Protein AF-A0A2E5HN63-F1 (afdb_monomer_lite)

Foldseek 3Di:
DVVVVVVVVVVVVVVVPPDPDPPPPPPPPPDDDDDCPVVPDPPPPPDPPDPPPDDPDDDDCVVVVVVVPVCVVVVVVVVPPPVVD

Radius of gyration: 49.72 Å; chains: 1; bounding box: 76×45×123 Å

Structure (mmCIF, N/CA/C/O backbone):
data_AF-A0A2E5HN63-F1
#
_entry.id   AF-A0A2E5HN63-F1
#
loop_
_atom_site.group_PDB
_atom_site.id
_atom_site.type_symbol
_atom_site.label_atom_id
_atom_site.label_alt_id
_atom_site.label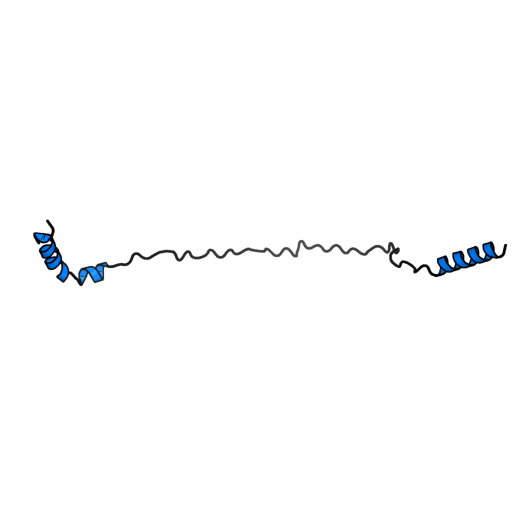_comp_id
_atom_site.label_asym_id
_atom_site.label_entity_id
_atom_site.label_seq_id
_atom_site.pdbx_PDB_ins_code
_atom_site.Cartn_x
_atom_site.Cartn_y
_atom_site.Cartn_z
_atom_site.occupancy
_atom_site.B_iso_or_equiv
_atom_site.auth_seq_id
_atom_site.auth_comp_id
_atom_site.auth_asym_id
_atom_site.auth_atom_id
_atom_site.pdbx_PDB_model_num
ATOM 1 N N . MET A 1 1 ? 21.043 26.377 -84.194 1.00 58.75 1 MET A N 1
ATOM 2 C CA . MET A 1 1 ? 22.222 25.668 -83.638 1.00 58.75 1 MET A CA 1
ATOM 3 C C . MET A 1 1 ? 22.680 26.224 -82.289 1.00 58.75 1 MET A C 1
ATOM 5 O O . MET A 1 1 ? 22.780 25.446 -81.356 1.00 58.75 1 MET A O 1
ATOM 9 N N . LYS A 1 2 ? 22.852 27.548 -82.119 1.00 60.88 2 LYS A N 1
ATOM 10 C CA . LYS A 1 2 ? 23.236 28.151 -80.819 1.00 60.88 2 LYS A CA 1
ATOM 11 C C . LYS A 1 2 ? 22.302 27.810 -79.641 1.00 60.88 2 LYS A C 1
ATOM 13 O O . LYS A 1 2 ? 22.788 27.451 -78.583 1.00 60.88 2 LYS A O 1
ATOM 18 N N . LYS A 1 3 ? 20.976 27.850 -79.832 1.00 64.50 3 LYS A N 1
ATOM 19 C CA . LYS A 1 3 ? 19.991 27.505 -78.780 1.00 64.50 3 LYS A CA 1
ATOM 20 C C . LYS A 1 3 ? 20.054 26.030 -78.358 1.00 64.50 3 LYS A C 1
ATOM 22 O O . LYS A 1 3 ? 19.900 25.721 -77.188 1.00 64.50 3 LYS A O 1
ATOM 27 N N . PHE A 1 4 ? 20.347 25.146 -79.312 1.00 75.06 4 PHE A N 1
ATOM 28 C CA . PHE A 1 4 ? 20.498 23.712 -79.066 1.00 75.06 4 PHE A CA 1
ATOM 29 C C . PHE A 1 4 ? 21.788 23.423 -78.286 1.00 75.06 4 PHE A C 1
ATOM 31 O O . PHE A 1 4 ? 21.766 22.684 -77.312 1.00 75.06 4 PHE A O 1
ATOM 38 N N . ALA A 1 5 ? 22.887 24.094 -78.646 1.00 77.31 5 ALA A N 1
ATOM 39 C CA . ALA A 1 5 ? 24.148 24.013 -77.910 1.00 77.31 5 ALA A CA 1
ATOM 40 C C . ALA A 1 5 ? 24.016 24.527 -76.465 1.00 77.31 5 ALA A C 1
ATOM 42 O O . ALA A 1 5 ? 24.540 23.909 -75.547 1.00 77.31 5 ALA A O 1
ATOM 43 N N . VAL A 1 6 ? 23.264 25.611 -76.242 1.00 79.00 6 VAL A N 1
ATOM 44 C CA . VAL A 1 6 ? 23.000 26.132 -74.889 1.00 79.00 6 VAL A CA 1
ATOM 45 C C . VAL A 1 6 ? 22.181 25.140 -74.057 1.00 79.00 6 VAL A C 1
ATOM 47 O O . VAL A 1 6 ? 22.526 24.898 -72.906 1.00 79.00 6 VAL A O 1
ATOM 50 N N . CYS A 1 7 ? 21.154 24.506 -74.632 1.00 79.06 7 CYS A N 1
ATOM 51 C CA . CYS A 1 7 ? 20.391 23.466 -73.932 1.00 79.06 7 CYS A CA 1
ATOM 52 C C . CYS A 1 7 ? 21.255 22.259 -73.545 1.00 79.06 7 CYS A C 1
ATOM 54 O O . CYS A 1 7 ? 21.100 21.739 -72.444 1.00 79.06 7 CYS A O 1
ATOM 56 N N . VAL A 1 8 ? 22.188 21.848 -74.408 1.00 82.75 8 VAL A N 1
ATOM 57 C CA . VAL A 1 8 ? 23.120 20.748 -74.109 1.00 82.75 8 VAL A CA 1
ATOM 58 C C . VAL A 1 8 ? 24.052 21.115 -72.952 1.00 82.75 8 VAL A C 1
ATOM 60 O O . VAL A 1 8 ? 24.243 20.310 -72.047 1.00 82.75 8 VAL A O 1
ATOM 63 N N . VAL A 1 9 ? 24.574 22.343 -72.926 1.00 81.56 9 VAL A N 1
ATOM 64 C CA . VAL A 1 9 ? 25.461 22.804 -71.845 1.00 81.56 9 VAL A CA 1
ATOM 65 C C . VAL A 1 9 ? 24.719 22.910 -70.507 1.00 81.56 9 VAL A C 1
ATOM 67 O O . VAL A 1 9 ? 25.254 22.503 -69.480 1.00 81.56 9 VAL A O 1
ATOM 70 N N . VAL A 1 10 ? 23.471 23.391 -70.508 1.00 80.88 10 VAL A N 1
ATOM 71 C CA . VAL A 1 10 ? 22.646 23.476 -69.289 1.00 80.88 10 VAL A CA 1
ATOM 72 C C . VAL A 1 10 ? 22.274 22.086 -68.766 1.00 80.88 10 VAL A C 1
ATOM 74 O O . VAL A 1 10 ? 22.370 21.843 -67.566 1.00 80.88 10 VAL A O 1
ATOM 77 N N . ALA A 1 11 ? 21.911 21.154 -69.652 1.00 77.31 11 ALA A N 1
ATOM 78 C CA . ALA A 1 11 ? 21.620 19.774 -69.266 1.00 77.31 11 ALA A CA 1
ATOM 79 C C . ALA A 1 11 ? 22.853 19.075 -68.672 1.00 77.31 11 ALA A C 1
ATOM 81 O O . ALA A 1 11 ? 22.747 18.375 -67.670 1.00 77.31 11 ALA A O 1
ATOM 82 N N . MET A 1 12 ? 24.034 19.317 -69.244 1.00 75.25 12 MET A N 1
ATOM 83 C CA . MET A 1 12 ? 25.290 18.741 -68.765 1.00 75.25 12 MET A CA 1
ATOM 84 C C . MET A 1 12 ? 25.726 19.326 -67.412 1.00 75.25 12 MET A C 1
ATOM 86 O O . MET A 1 12 ? 26.243 18.597 -66.570 1.00 75.25 12 MET A O 1
ATOM 90 N N . GLY A 1 13 ? 25.455 20.611 -67.160 1.00 73.19 13 GLY A N 1
ATOM 91 C CA . GLY A 1 13 ? 25.685 21.233 -65.852 1.00 73.19 13 GLY A CA 1
ATOM 92 C C . GLY A 1 13 ? 24.809 20.647 -64.740 1.00 73.19 13 GLY A C 1
ATOM 93 O O . GLY A 1 13 ? 25.282 20.472 -63.622 1.00 73.19 13 GLY A O 1
ATOM 94 N N . LEU A 1 14 ? 23.562 20.281 -65.054 1.00 70.31 14 LEU A N 1
ATOM 95 C CA . LEU A 1 14 ? 22.602 19.758 -64.074 1.00 70.31 14 LEU A CA 1
ATOM 96 C C . LEU A 1 14 ? 22.931 18.326 -63.616 1.00 70.31 14 LEU A C 1
ATOM 98 O O . LEU A 1 14 ? 22.652 17.960 -62.477 1.00 70.31 14 LEU A O 1
ATOM 102 N N . VAL A 1 15 ? 23.570 17.534 -64.483 1.00 70.94 15 VAL A N 1
ATOM 103 C CA . VAL A 1 15 ? 24.060 16.182 -64.155 1.00 70.94 15 VAL A CA 1
ATOM 104 C C . VAL A 1 15 ? 25.273 16.239 -63.219 1.00 70.94 15 VAL A C 1
ATOM 106 O O . VAL A 1 15 ? 25.419 15.386 -62.351 1.00 70.94 15 VAL A O 1
ATOM 109 N N . LEU A 1 16 ? 26.119 17.265 -63.347 1.00 66.88 16 LEU A N 1
ATOM 110 C CA . LEU A 1 16 ? 27.346 17.405 -62.552 1.00 66.88 16 LEU A CA 1
ATOM 111 C C . LEU A 1 16 ? 27.106 17.940 -61.130 1.00 66.88 16 LEU A C 1
ATOM 113 O O . LEU A 1 16 ? 27.985 17.815 -60.283 1.00 66.88 16 LEU A O 1
ATOM 117 N N . THR A 1 17 ? 25.932 18.513 -60.848 1.00 66.12 17 THR A N 1
ATOM 118 C CA . THR A 1 17 ? 25.550 18.994 -59.506 1.00 66.12 17 THR A CA 1
ATOM 119 C C . THR A 1 17 ? 24.710 17.994 -58.710 1.00 66.12 17 THR A C 1
ATOM 121 O O . THR A 1 17 ? 24.252 18.321 -57.616 1.00 66.12 17 THR A O 1
ATOM 124 N N . GLY A 1 18 ? 24.478 16.791 -59.244 1.00 65.50 18 GLY A N 1
ATOM 125 C CA . GLY A 1 18 ? 23.792 15.725 -58.521 1.00 65.50 18 GLY A CA 1
ATOM 126 C C . GLY A 1 18 ? 24.590 15.334 -57.280 1.00 65.50 18 GLY A C 1
ATOM 127 O O . GLY A 1 18 ? 25.679 14.777 -57.386 1.00 65.50 18 GLY A O 1
ATOM 128 N N . SER A 1 19 ? 24.068 15.656 -56.097 1.00 65.00 19 SER A N 1
ATOM 129 C CA . SER A 1 19 ? 24.630 15.199 -54.830 1.00 65.00 19 SER A CA 1
ATOM 130 C C . SER A 1 19 ? 24.639 13.671 -54.820 1.00 65.00 19 SER A C 1
ATOM 132 O O . SER A 1 19 ? 23.595 13.046 -55.001 1.00 65.00 19 SER A O 1
ATOM 134 N N . VAL A 1 20 ? 25.814 13.071 -54.635 1.00 66.94 20 VAL A N 1
ATOM 135 C CA . VAL A 1 20 ? 25.946 11.621 -54.469 1.00 66.94 20 VAL A CA 1
ATOM 136 C C . VAL A 1 20 ? 25.137 11.189 -53.242 1.00 66.94 20 VAL A C 1
ATOM 138 O O . VAL A 1 20 ? 25.366 11.657 -52.127 1.00 66.94 20 VAL A O 1
ATOM 141 N N . ALA A 1 21 ? 24.130 10.344 -53.451 1.00 64.75 21 ALA A N 1
ATOM 142 C CA . ALA A 1 21 ? 23.350 9.772 -52.365 1.00 64.75 21 ALA A CA 1
ATOM 143 C C . ALA A 1 21 ? 24.162 8.627 -51.739 1.00 64.75 21 ALA A C 1
ATOM 145 O O . ALA A 1 21 ? 24.171 7.517 -52.260 1.00 64.75 21 ALA A O 1
ATOM 146 N N . PHE A 1 22 ? 24.841 8.897 -50.620 1.00 65.88 22 PHE A N 1
ATOM 147 C CA . PHE A 1 22 ? 25.666 7.949 -49.844 1.00 65.88 22 PHE A CA 1
A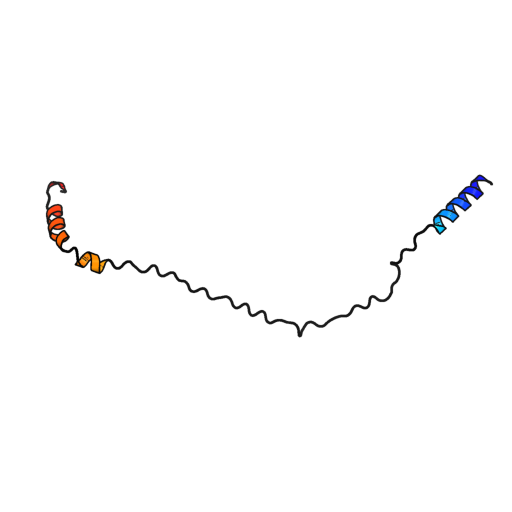TOM 148 C C . PHE A 1 22 ? 24.866 6.843 -49.116 1.00 65.88 22 PHE A C 1
ATOM 150 O O . PHE A 1 22 ? 25.267 6.372 -48.060 1.00 65.88 22 PHE A O 1
ATOM 157 N N . ALA A 1 23 ? 23.698 6.463 -49.635 1.00 62.28 23 ALA A N 1
ATOM 158 C CA . ALA A 1 23 ? 22.821 5.454 -49.036 1.00 62.28 23 ALA A CA 1
ATOM 159 C C . ALA A 1 23 ? 22.650 4.210 -49.926 1.00 62.28 23 ALA A C 1
ATOM 16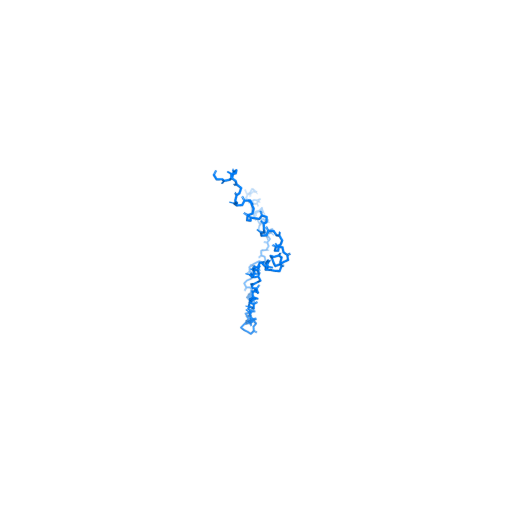1 O O . ALA A 1 23 ? 21.777 3.395 -49.656 1.00 62.28 23 ALA A O 1
ATOM 162 N N . GLN A 1 24 ? 23.431 4.092 -51.006 1.00 65.31 24 GLN A N 1
ATOM 163 C CA . GLN A 1 24 ? 23.376 2.959 -51.942 1.00 65.31 24 GLN A CA 1
ATOM 164 C C . GLN A 1 24 ? 24.411 1.868 -51.653 1.00 65.31 24 GLN A C 1
ATOM 166 O O . GLN A 1 24 ? 24.538 0.937 -52.445 1.00 65.31 24 GLN A O 1
ATOM 171 N N . ASP A 1 25 ? 25.140 1.973 -50.546 1.00 62.59 25 ASP A N 1
ATOM 172 C CA . ASP A 1 25 ? 26.019 0.893 -50.130 1.00 62.59 25 ASP A CA 1
ATOM 173 C C . ASP A 1 25 ? 25.146 -0.209 -49.512 1.00 62.59 25 ASP A C 1
ATOM 175 O O . ASP A 1 25 ? 24.725 -0.117 -48.358 1.00 62.59 25 ASP A O 1
ATOM 179 N N . ASP A 1 26 ? 24.898 -1.268 -50.291 1.00 61.44 26 ASP A N 1
ATOM 180 C CA . ASP A 1 26 ? 24.542 -2.618 -49.815 1.00 61.44 26 ASP A CA 1
ATOM 181 C C . ASP A 1 26 ? 25.741 -3.238 -49.061 1.00 61.44 26 ASP A C 1
ATOM 183 O O . ASP A 1 26 ? 26.076 -4.413 -49.213 1.00 61.44 26 ASP A O 1
ATOM 187 N N . ASP A 1 27 ? 26.447 -2.434 -48.265 1.00 62.94 27 ASP A N 1
ATOM 188 C CA . ASP A 1 27 ? 27.441 -2.937 -47.340 1.00 62.94 27 ASP A CA 1
ATOM 189 C C . ASP A 1 27 ? 26.669 -3.714 -46.283 1.00 62.94 27 ASP A C 1
ATOM 191 O O . ASP A 1 27 ? 25.998 -3.121 -45.436 1.00 62.94 27 ASP A O 1
ATOM 195 N N . ASP A 1 28 ? 26.743 -5.045 -46.393 1.00 64.25 28 ASP A N 1
ATOM 196 C CA . ASP A 1 28 ? 26.177 -6.038 -45.485 1.00 64.25 28 ASP A CA 1
ATOM 197 C C . ASP A 1 28 ? 26.101 -5.479 -44.063 1.00 64.25 28 ASP A C 1
ATOM 199 O O . ASP A 1 28 ? 27.094 -5.439 -43.320 1.00 64.25 28 ASP A O 1
ATOM 203 N N . VAL A 1 29 ? 24.909 -5.003 -43.688 1.00 68.00 29 VAL A N 1
ATOM 204 C CA . VAL A 1 29 ? 24.664 -4.467 -42.356 1.00 68.00 29 VAL A CA 1
ATOM 205 C C . VAL A 1 29 ? 24.973 -5.612 -41.407 1.00 68.00 29 VAL A C 1
ATOM 207 O O . VAL A 1 29 ? 24.249 -6.604 -41.370 1.00 68.00 29 VAL A O 1
ATOM 210 N N . LYS A 1 30 ? 26.091 -5.517 -40.677 1.00 72.94 30 LYS A N 1
ATOM 211 C CA . LYS A 1 30 ? 26.537 -6.558 -39.744 1.00 72.94 30 LYS A CA 1
ATOM 212 C C . LYS A 1 30 ? 25.555 -6.638 -38.581 1.00 72.94 30 LYS A C 1
ATOM 214 O O . LYS A 1 30 ? 25.782 -6.064 -37.516 1.00 72.94 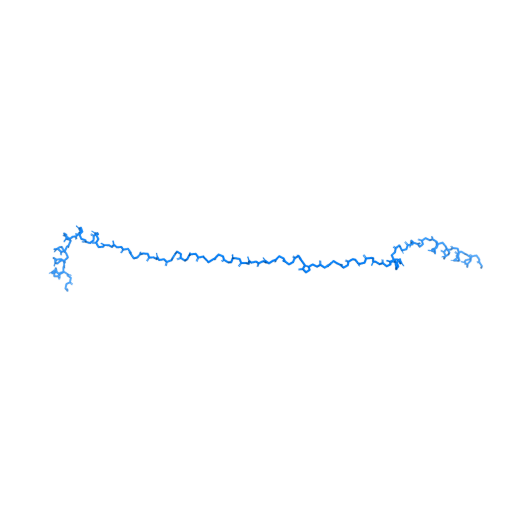30 LYS A O 1
ATOM 219 N N . THR A 1 31 ? 24.452 -7.345 -38.789 1.00 73.81 31 THR A N 1
ATOM 220 C CA . THR A 1 31 ? 23.449 -7.616 -37.772 1.00 73.81 31 THR A CA 1
ATOM 221 C C . THR A 1 31 ? 24.027 -8.646 -36.815 1.00 73.81 31 THR A C 1
ATOM 223 O O . THR A 1 31 ? 24.199 -9.816 -37.151 1.00 73.81 31 THR A O 1
ATOM 226 N N . LYS A 1 32 ? 24.382 -8.197 -35.612 1.00 81.25 32 LYS A N 1
ATOM 227 C CA . LYS A 1 32 ? 24.764 -9.092 -34.522 1.00 81.25 32 LYS A CA 1
ATOM 228 C C . LYS A 1 32 ? 23.492 -9.525 -33.808 1.00 81.25 32 LYS A C 1
ATOM 230 O O . LYS A 1 32 ? 22.825 -8.699 -33.191 1.00 81.25 32 LYS A O 1
ATOM 235 N N . PHE A 1 33 ? 23.167 -10.806 -33.909 1.00 79.69 33 PHE A N 1
ATOM 236 C CA . PHE A 1 33 ? 22.119 -11.413 -33.102 1.00 79.69 33 PHE A CA 1
ATOM 237 C C . PHE A 1 33 ? 22.723 -11.787 -31.752 1.00 79.69 33 PHE A C 1
ATOM 239 O O . PHE A 1 33 ? 23.671 -12.568 -31.687 1.00 79.69 33 PHE A O 1
ATOM 246 N N . TYR A 1 34 ? 22.216 -11.161 -30.697 1.00 80.00 34 TYR A N 1
ATOM 247 C CA . TYR A 1 34 ? 22.568 -11.493 -29.325 1.00 80.00 34 TYR A CA 1
ATOM 248 C C . TYR A 1 34 ? 21.493 -12.422 -28.777 1.00 80.00 34 TYR A C 1
ATOM 250 O O . TYR A 1 34 ? 20.304 -12.142 -28.929 1.00 80.00 34 TYR A O 1
ATOM 258 N N . ASP A 1 35 ? 21.930 -13.522 -28.179 1.00 77.62 35 ASP A N 1
ATOM 259 C CA . ASP A 1 35 ? 21.064 -14.428 -27.442 1.00 77.62 35 ASP A CA 1
ATOM 260 C C . ASP A 1 35 ? 20.835 -13.852 -26.037 1.00 77.62 35 ASP A C 1
ATOM 262 O O . ASP A 1 35 ? 21.790 -13.499 -25.339 1.00 77.62 35 ASP A O 1
ATOM 266 N N . PHE A 1 36 ? 19.566 -13.682 -25.669 1.00 75.25 36 PHE A N 1
ATOM 267 C CA . PHE A 1 36 ? 19.140 -13.128 -24.385 1.00 75.25 36 PHE A CA 1
ATOM 268 C C . PHE A 1 36 ? 18.490 -14.189 -23.488 1.00 75.25 36 PHE A C 1
ATOM 270 O O . PHE A 1 36 ? 17.960 -13.825 -22.437 1.00 75.25 36 PHE A O 1
ATOM 277 N N . ASP A 1 37 ? 18.542 -15.471 -23.860 1.00 72.00 37 ASP A N 1
ATOM 278 C CA . ASP A 1 37 ? 17.944 -16.560 -23.081 1.00 72.00 37 ASP A CA 1
ATOM 279 C C . ASP A 1 37 ? 18.548 -16.633 -21.664 1.00 72.00 37 ASP A C 1
ATOM 281 O O . ASP A 1 37 ? 17.826 -16.822 -20.686 1.00 72.00 37 ASP A O 1
ATOM 285 N N . ASP A 1 38 ? 19.842 -16.328 -21.515 1.00 66.50 38 ASP A N 1
ATOM 286 C CA . ASP A 1 38 ? 20.530 -16.264 -20.212 1.00 66.50 38 ASP A CA 1
ATOM 287 C C . ASP A 1 38 ? 20.251 -14.968 -19.417 1.00 66.50 38 ASP A C 1
ATOM 289 O O . ASP A 1 38 ? 20.705 -14.808 -18.282 1.00 66.50 38 ASP A O 1
ATOM 293 N N . MET A 1 39 ? 19.523 -14.012 -20.004 1.00 62.84 39 MET A N 1
ATOM 294 C CA . MET A 1 39 ? 19.181 -12.715 -19.403 1.00 62.84 39 MET A CA 1
ATOM 295 C C . MET A 1 39 ? 17.718 -12.638 -18.948 1.00 62.84 39 MET A C 1
ATOM 297 O O . MET A 1 39 ? 17.229 -11.557 -18.600 1.00 62.84 39 MET A O 1
ATOM 301 N N . LEU A 1 40 ? 17.020 -13.776 -18.926 1.00 64.31 40 LEU A N 1
ATOM 302 C CA . LEU A 1 40 ? 15.706 -13.914 -18.314 1.00 64.31 40 LEU A CA 1
ATOM 303 C C . LEU A 1 40 ? 15.833 -13.674 -16.804 1.00 64.31 40 LEU A C 1
ATOM 305 O O . LEU A 1 40 ? 16.156 -14.559 -16.017 1.00 64.31 40 LEU A O 1
ATOM 309 N N . ILE A 1 41 ? 15.598 -12.430 -16.394 1.00 69.25 41 ILE A N 1
ATOM 310 C CA . ILE A 1 41 ? 15.381 -12.095 -14.992 1.00 69.25 41 ILE A CA 1
ATOM 311 C C . ILE A 1 41 ? 14.051 -12.742 -14.616 1.00 69.25 41 ILE A C 1
ATOM 313 O O . ILE A 1 41 ? 13.003 -12.291 -15.084 1.00 69.25 41 ILE A O 1
ATOM 317 N N . ASP A 1 42 ? 14.093 -13.781 -13.778 1.00 65.62 42 ASP A N 1
ATOM 318 C CA . ASP A 1 42 ? 12.908 -14.315 -13.110 1.00 65.62 42 ASP A CA 1
ATOM 319 C C . ASP A 1 42 ? 12.307 -13.193 -12.261 1.00 65.62 42 ASP A C 1
ATOM 321 O O . ASP A 1 42 ? 12.708 -12.909 -11.128 1.00 65.62 42 ASP A O 1
ATOM 325 N N . GLY A 1 43 ? 11.375 -12.471 -12.876 1.00 64.00 43 GLY A N 1
ATOM 326 C CA . GLY A 1 43 ? 10.579 -11.443 -12.244 1.00 64.00 43 GLY A CA 1
ATOM 327 C C . GLY A 1 43 ? 9.585 -12.110 -11.315 1.00 64.00 43 GLY A C 1
ATOM 328 O O . GLY A 1 43 ? 8.394 -12.148 -11.617 1.00 64.00 43 GLY A O 1
ATOM 329 N N . ASP A 1 44 ? 10.064 -12.628 -10.187 1.00 64.69 44 ASP A N 1
ATOM 330 C CA . ASP A 1 44 ? 9.213 -13.027 -9.078 1.00 64.69 44 ASP A CA 1
ATOM 331 C C . ASP A 1 44 ? 8.474 -11.775 -8.601 1.00 64.69 44 ASP A C 1
ATOM 333 O O . ASP A 1 44 ? 8.963 -10.988 -7.781 1.00 64.69 44 ASP A O 1
ATOM 337 N N . ILE A 1 45 ? 7.270 -11.560 -9.139 1.00 62.66 45 ILE A N 1
ATOM 338 C CA . ILE A 1 45 ? 6.343 -10.550 -8.642 1.00 62.66 45 ILE A CA 1
ATOM 339 C C . ILE A 1 45 ? 5.885 -11.046 -7.273 1.00 62.66 45 ILE A C 1
ATOM 341 O O . ILE A 1 45 ? 4.849 -11.698 -7.128 1.00 62.66 45 ILE A O 1
ATOM 345 N N . LYS A 1 46 ? 6.670 -10.726 -6.242 1.00 64.62 46 LYS A N 1
ATOM 346 C CA . LYS A 1 46 ? 6.257 -10.857 -4.849 1.00 64.62 46 LYS A CA 1
ATOM 347 C C . LYS A 1 46 ? 5.122 -9.869 -4.622 1.00 64.62 46 LYS A C 1
ATOM 349 O O . LYS A 1 46 ? 5.353 -8.716 -4.263 1.00 64.62 46 LYS A O 1
ATOM 354 N N . LYS A 1 47 ? 3.885 -10.301 -4.875 1.00 66.75 47 LYS A N 1
ATOM 355 C CA . LYS A 1 47 ? 2.703 -9.554 -4.448 1.00 66.75 47 LYS A CA 1
ATOM 356 C C . LYS A 1 47 ? 2.769 -9.485 -2.922 1.00 66.75 47 LYS A C 1
ATOM 358 O O . LYS A 1 47 ? 2.773 -10.543 -2.294 1.00 66.75 47 LYS A O 1
ATOM 363 N N . PRO A 1 48 ? 2.847 -8.293 -2.308 1.00 68.75 48 PRO A N 1
ATOM 364 C CA . PRO A 1 48 ? 2.651 -8.212 -0.877 1.00 68.75 48 PRO A CA 1
ATOM 365 C C . PRO A 1 48 ? 1.221 -8.681 -0.607 1.00 68.75 48 PRO A C 1
ATOM 367 O O . PRO A 1 48 ? 0.261 -8.061 -1.068 1.00 68.75 48 PRO A O 1
ATOM 370 N N . GLU A 1 49 ? 1.071 -9.800 0.098 1.00 69.88 49 GLU A N 1
ATOM 371 C CA . GLU A 1 49 ? -0.202 -10.141 0.721 1.00 69.88 49 GLU A CA 1
ATOM 372 C C . GLU A 1 49 ? -0.485 -9.037 1.741 1.00 69.88 49 GLU A C 1
ATOM 374 O O . GLU A 1 49 ? 0.121 -8.966 2.810 1.00 69.88 49 GLU A O 1
ATOM 379 N N . GLY A 1 50 ? -1.322 -8.076 1.351 1.00 70.75 50 GLY A N 1
ATOM 380 C CA . GLY A 1 50 ? -1.700 -6.976 2.222 1.00 70.75 50 GLY A CA 1
ATOM 381 C C . GLY A 1 50 ? -2.384 -7.538 3.461 1.00 70.75 50 GLY A C 1
ATOM 382 O O . GLY A 1 50 ? -3.392 -8.235 3.350 1.00 70.75 50 GLY A O 1
ATOM 383 N N . MET A 1 51 ? -1.856 -7.233 4.646 1.00 71.00 51 MET A N 1
ATOM 384 C CA . MET A 1 51 ? -2.566 -7.529 5.884 1.00 71.00 51 MET A CA 1
ATOM 385 C C . MET A 1 51 ? -3.867 -6.727 5.900 1.00 71.00 51 MET A C 1
ATOM 387 O O . MET A 1 51 ? -3.862 -5.495 5.922 1.00 71.00 51 MET A O 1
ATOM 391 N N . VAL A 1 52 ? -4.993 -7.437 5.879 1.00 65.81 52 VAL A N 1
ATOM 392 C CA . VAL A 1 52 ? -6.320 -6.843 6.031 1.00 65.81 52 VAL A CA 1
ATOM 393 C C . VAL A 1 52 ? -6.484 -6.438 7.496 1.00 65.81 52 VAL A C 1
ATOM 395 O O . VAL A 1 52 ? -6.985 -7.197 8.323 1.00 65.81 52 VAL A O 1
ATOM 398 N N . TYR A 1 53 ? -6.054 -5.225 7.837 1.00 65.94 53 TYR A N 1
ATOM 399 C CA . TYR A 1 53 ? -6.396 -4.593 9.111 1.00 65.94 53 TYR A CA 1
ATOM 400 C C . TYR A 1 53 ? -7.836 -4.086 9.029 1.00 65.94 53 TYR A C 1
ATOM 402 O O . TYR A 1 53 ? -8.105 -2.921 8.758 1.00 65.94 53 TYR A O 1
ATOM 410 N N . GLY A 1 54 ? -8.772 -5.017 9.188 1.00 64.06 54 GLY A N 1
ATOM 411 C CA . GLY A 1 54 ? -10.200 -4.787 9.002 1.00 64.06 54 GLY A CA 1
ATOM 412 C C . GLY A 1 54 ? -11.047 -5.481 10.055 1.00 64.06 54 GLY A C 1
ATOM 413 O O . GLY A 1 54 ? -12.124 -5.971 9.742 1.00 64.06 54 GLY A O 1
ATOM 414 N N . VAL A 1 55 ? -10.579 -5.554 11.299 1.00 63.88 55 VAL A N 1
ATOM 415 C CA . VAL A 1 55 ? -11.462 -5.873 12.422 1.00 63.88 55 VAL A CA 1
ATOM 416 C C . VAL A 1 55 ? -11.816 -4.565 13.104 1.00 63.88 55 VAL A C 1
ATOM 418 O O . VAL A 1 55 ? -11.043 -4.016 13.882 1.00 63.88 55 VAL A O 1
ATOM 421 N N . THR A 1 56 ? -13.001 -4.048 12.784 1.00 68.00 56 THR A N 1
ATOM 422 C CA . THR A 1 56 ? -13.695 -3.113 13.667 1.00 68.00 56 THR A CA 1
ATOM 423 C C . THR A 1 56 ? -13.943 -3.865 14.970 1.00 68.00 56 THR A C 1
ATOM 425 O O . THR A 1 56 ? -14.880 -4.656 15.084 1.00 68.00 56 THR A O 1
ATOM 428 N N . GLU A 1 57 ? -13.048 -3.698 15.943 1.00 71.06 57 GLU A N 1
ATOM 429 C CA . GLU A 1 57 ? -13.267 -4.245 17.274 1.00 71.06 57 GLU A CA 1
ATOM 430 C C . GLU A 1 57 ? -14.581 -3.677 17.815 1.00 71.06 57 GLU A C 1
ATOM 432 O O . GLU A 1 57 ? -14.784 -2.461 17.876 1.00 71.06 57 GLU A O 1
ATOM 437 N N . ARG A 1 58 ? -15.511 -4.564 18.186 1.00 74.00 58 ARG A N 1
ATOM 438 C CA . ARG A 1 58 ? -16.760 -4.148 18.826 1.00 74.00 58 ARG A CA 1
ATOM 439 C C . ARG A 1 58 ? -16.413 -3.401 20.109 1.00 74.00 58 ARG A C 1
ATOM 441 O O . ARG A 1 58 ? -15.748 -3.952 20.987 1.00 74.00 58 ARG A O 1
ATOM 448 N N . ALA A 1 59 ? -16.888 -2.165 20.223 1.00 74.31 59 ALA A N 1
ATOM 449 C CA . ALA A 1 59 ? -16.688 -1.356 21.413 1.00 74.31 59 ALA A CA 1
ATOM 450 C C . ALA A 1 59 ? -17.263 -2.073 22.652 1.00 74.31 59 ALA A C 1
ATOM 452 O O . ALA A 1 59 ? -18.450 -2.399 22.714 1.00 74.31 59 ALA A O 1
ATOM 453 N N . LYS A 1 60 ? -16.403 -2.350 23.640 1.00 77.81 60 LYS A N 1
ATOM 454 C CA . LYS A 1 60 ? -16.767 -3.046 24.883 1.00 77.81 60 LYS A CA 1
ATOM 455 C C . LYS A 1 60 ? -17.261 -2.040 25.922 1.00 77.81 60 LYS A C 1
ATOM 457 O O . LYS A 1 60 ? -16.480 -1.499 26.701 1.00 77.81 60 LYS A O 1
ATOM 462 N N . PHE A 1 61 ? -18.571 -1.802 25.949 1.00 78.00 61 PHE A N 1
ATOM 463 C CA . PHE A 1 61 ? -19.200 -0.886 26.911 1.00 78.00 61 PHE A CA 1
ATOM 464 C C . PHE A 1 61 ? -19.512 -1.522 28.274 1.00 78.00 61 PHE A C 1
ATOM 466 O O . PHE A 1 61 ? -19.961 -0.815 29.172 1.00 78.00 61 PHE A O 1
ATOM 473 N N . GLU A 1 62 ? -19.249 -2.819 28.476 1.00 77.38 62 GLU A N 1
ATOM 474 C CA . GLU A 1 62 ? -19.579 -3.547 29.717 1.00 77.38 62 GLU A CA 1
ATOM 475 C C . GLU A 1 62 ? -19.053 -2.869 30.986 1.00 77.38 62 GLU A C 1
ATOM 477 O O . GLU A 1 62 ? -19.761 -2.800 31.990 1.00 77.38 62 GLU A O 1
ATOM 482 N N . ARG A 1 63 ? -17.840 -2.303 30.945 1.00 73.62 63 ARG A N 1
ATOM 483 C CA . ARG A 1 63 ? -17.258 -1.596 32.096 1.00 73.62 63 ARG A CA 1
ATOM 484 C C . ARG A 1 63 ? -17.961 -0.271 32.392 1.00 73.62 63 ARG A C 1
ATOM 486 O O . ARG A 1 63 ? -18.130 0.091 33.549 1.00 73.62 63 ARG A O 1
ATOM 493 N N . LEU A 1 64 ? -18.379 0.453 31.359 1.00 76.12 64 LEU A N 1
ATOM 494 C CA . LEU A 1 64 ? -19.115 1.709 31.522 1.00 76.12 64 LEU A CA 1
ATOM 495 C C . LEU A 1 64 ? -20.546 1.445 32.007 1.00 76.12 64 LEU A C 1
ATOM 497 O O . LEU A 1 64 ? -21.060 2.174 32.854 1.00 76.12 64 LEU A O 1
ATOM 501 N N . LEU A 1 65 ? -21.153 0.355 31.535 1.00 72.94 65 LEU A N 1
ATOM 502 C CA . LEU A 1 65 ? -22.466 -0.105 31.976 1.00 72.94 65 LEU A CA 1
ATOM 503 C C . LEU A 1 65 ? -22.446 -0.561 33.443 1.00 72.94 65 LEU A C 1
ATOM 505 O O . LEU A 1 65 ? -23.363 -0.249 34.200 1.00 72.94 65 LEU A O 1
ATOM 509 N N . SER A 1 66 ? -21.383 -1.250 33.873 1.00 73.12 66 SER A N 1
ATOM 510 C CA . SER A 1 66 ? -21.254 -1.738 35.251 1.00 73.12 66 SER A CA 1
ATOM 511 C C . SER A 1 66 ? -20.992 -0.630 36.272 1.00 73.12 66 SER A C 1
ATOM 513 O O . SER A 1 66 ? -21.415 -0.759 37.422 1.00 73.12 66 SER A O 1
ATOM 515 N N . LEU A 1 67 ? -20.355 0.469 35.858 1.00 71.31 67 LEU A N 1
ATOM 516 C CA . LEU A 1 67 ? -20.127 1.648 36.696 1.00 71.31 67 LEU A CA 1
ATOM 517 C C . LEU A 1 67 ? -21.395 2.499 36.876 1.00 71.31 67 LEU A C 1
ATOM 519 O O . LEU A 1 67 ? -21.562 3.133 37.915 1.00 71.31 67 LEU A O 1
ATOM 523 N N . LYS A 1 68 ? -22.322 2.489 35.908 1.00 74.69 68 LYS A N 1
ATOM 524 C CA . LYS A 1 68 ? -23.543 3.316 35.925 1.00 74.69 68 LYS A CA 1
ATOM 525 C C . LYS A 1 68 ? -24.809 2.539 36.321 1.00 74.69 68 LYS A C 1
ATOM 527 O O . LYS A 1 68 ? -25.891 2.783 35.793 1.00 74.69 68 LYS A O 1
ATOM 532 N N . LYS A 1 69 ? -24.715 1.635 37.304 1.00 72.25 69 LYS A N 1
ATOM 533 C CA . LYS A 1 69 ? -25.891 0.938 37.880 1.00 72.25 69 LYS A CA 1
ATOM 534 C C . LYS A 1 69 ? -26.851 1.869 38.629 1.00 72.25 69 LYS A C 1
ATOM 536 O O . LYS A 1 69 ? -28.030 1.560 38.751 1.00 72.25 69 LYS A O 1
ATOM 541 N N . SER A 1 70 ? -26.370 3.030 39.073 1.00 73.75 70 SER A N 1
ATOM 542 C CA . SER A 1 70 ? -27.170 4.075 39.730 1.00 73.75 70 SER A CA 1
ATOM 543 C C . SER A 1 70 ? -28.272 4.669 38.846 1.00 73.75 7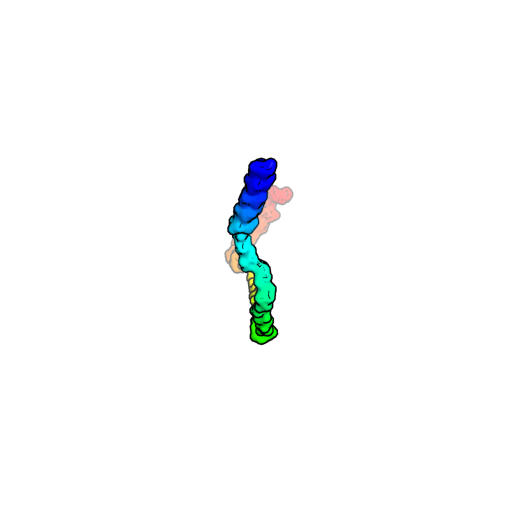0 SER A C 1
ATOM 545 O O . SER A 1 70 ? -29.143 5.373 39.347 1.00 73.75 70 SER A O 1
ATOM 547 N N . PHE A 1 71 ? -28.249 4.398 37.539 1.00 76.44 71 PHE A N 1
ATOM 548 C CA . PHE A 1 71 ? -29.269 4.865 36.606 1.00 76.44 71 PHE A CA 1
ATOM 549 C C . PHE A 1 71 ? -30.482 3.925 36.520 1.00 76.44 71 PHE A C 1
ATOM 551 O O . PHE A 1 71 ? -31.549 4.372 36.117 1.00 76.44 71 PHE A O 1
ATOM 558 N N . LEU A 1 72 ? -30.356 2.660 36.946 1.00 81.00 72 LEU A N 1
ATOM 559 C CA . LEU A 1 72 ? -31.448 1.677 36.885 1.00 81.00 72 LEU A CA 1
ATOM 560 C C . LEU A 1 72 ? -32.683 2.079 37.712 1.00 81.00 72 LEU A C 1
ATOM 562 O O . LEU A 1 72 ? -33.775 2.045 37.151 1.00 81.00 72 LEU A O 1
ATOM 566 N N . PRO A 1 73 ? -32.553 2.554 38.970 1.00 83.06 73 PRO A N 1
ATOM 567 C CA . PRO A 1 73 ? -33.718 2.995 39.741 1.00 83.06 73 PRO A CA 1
ATOM 568 C C . PRO A 1 73 ? -34.455 4.156 39.066 1.00 83.06 73 PRO A C 1
ATOM 570 O O . PRO A 1 73 ? -35.678 4.222 39.089 1.00 83.06 73 PRO A O 1
ATOM 573 N N . LYS A 1 74 ? -33.702 5.044 38.407 1.00 79.81 74 LYS A N 1
ATOM 574 C CA . LYS A 1 74 ? -34.239 6.223 37.723 1.00 79.81 74 LYS A CA 1
ATOM 575 C C . LYS A 1 74 ? -34.959 5.864 36.420 1.00 79.81 74 LYS A C 1
ATOM 577 O O . LYS A 1 74 ? -35.930 6.525 36.066 1.00 79.81 74 LYS A O 1
ATOM 582 N N . ILE A 1 75 ? -34.505 4.811 35.730 1.00 80.75 75 ILE A N 1
ATOM 583 C CA . ILE A 1 75 ? -35.210 4.214 34.582 1.00 80.75 75 ILE A CA 1
ATOM 584 C C . ILE A 1 75 ? -36.523 3.566 35.039 1.00 80.75 75 ILE A C 1
ATOM 586 O O . ILE A 1 75 ? -37.548 3.748 34.394 1.00 80.75 75 ILE A O 1
ATOM 590 N N . GLU A 1 76 ? -36.513 2.815 36.143 1.00 81.81 76 GLU A N 1
ATOM 591 C CA . GLU A 1 76 ? -37.738 2.192 36.664 1.00 81.81 76 GLU A CA 1
ATOM 592 C C . GLU A 1 76 ? -38.767 3.223 37.132 1.00 81.81 76 GLU A C 1
ATOM 594 O O . GLU A 1 76 ? -39.966 3.013 36.959 1.00 81.81 76 GLU A O 1
ATOM 599 N N . GLU A 1 77 ? -38.305 4.328 37.716 1.00 84.56 77 GLU A N 1
ATOM 600 C CA . GLU A 1 77 ? -39.139 5.465 38.101 1.00 84.56 77 GLU A CA 1
ATOM 601 C C . GLU A 1 77 ? -39.785 6.120 36.873 1.00 84.56 77 GLU A C 1
ATOM 603 O O . GLU A 1 77 ? -41.003 6.263 36.837 1.00 84.56 77 GLU A O 1
ATOM 608 N N . THR A 1 78 ? -39.004 6.409 35.824 1.00 80.44 78 THR A N 1
ATOM 609 C CA . THR A 1 78 ? -39.545 6.979 34.572 1.00 80.44 78 THR A CA 1
ATOM 610 C C . THR A 1 78 ? -40.485 6.024 33.839 1.00 80.44 78 THR A C 1
ATOM 612 O O . THR A 1 78 ? -41.465 6.467 33.256 1.00 80.44 78 THR A O 1
ATOM 615 N N . ALA A 1 79 ? -40.247 4.712 33.884 1.00 78.25 79 ALA A N 1
ATOM 616 C CA . ALA A 1 79 ? -41.134 3.727 33.258 1.00 78.25 79 ALA A CA 1
ATOM 617 C C . ALA A 1 79 ? -42.498 3.590 33.963 1.00 78.25 79 ALA A C 1
ATOM 619 O O . ALA A 1 79 ? -43.455 3.103 33.364 1.00 78.25 79 ALA A O 1
ATOM 620 N N . LYS A 1 80 ? -42.588 3.980 35.240 1.00 79.81 80 LYS A N 1
ATOM 621 C CA . LYS A 1 80 ? -43.831 3.979 36.029 1.00 79.81 80 LYS A CA 1
ATOM 622 C C . LYS A 1 80 ? -44.541 5.330 36.011 1.00 79.81 80 LYS A C 1
ATOM 624 O O . LYS A 1 80 ? -45.634 5.428 36.565 1.00 79.81 80 LYS A O 1
ATOM 629 N N . ASP A 1 81 ? -43.920 6.335 35.408 1.00 78.81 81 ASP A N 1
ATOM 630 C CA . ASP A 1 81 ? -44.446 7.686 35.334 1.00 78.81 81 ASP A CA 1
ATOM 631 C C . ASP A 1 81 ? -45.672 7.708 34.409 1.00 78.81 81 ASP A C 1
ATOM 633 O O . ASP A 1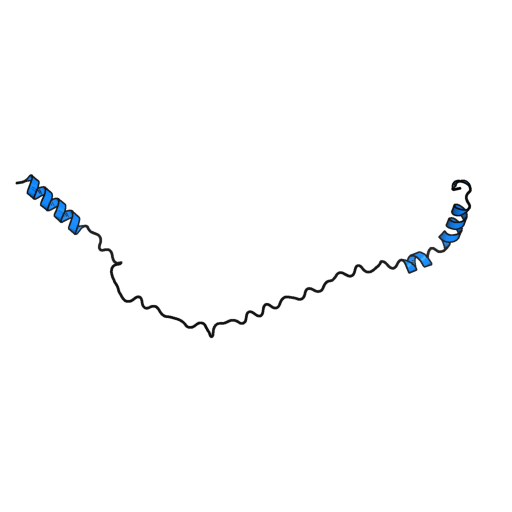 81 ? -45.597 7.333 33.236 1.00 78.81 81 ASP A O 1
ATOM 637 N N . ASP A 1 82 ? -46.825 8.116 34.943 1.00 69.12 82 ASP A N 1
ATOM 638 C CA . ASP A 1 82 ? -48.113 8.085 34.230 1.00 69.12 82 ASP A CA 1
ATOM 639 C C . ASP A 1 82 ? -48.145 9.033 33.019 1.00 69.12 82 ASP A C 1
ATOM 641 O O . ASP A 1 82 ? -49.003 8.900 32.153 1.00 69.12 82 ASP A O 1
ATOM 645 N N . VAL A 1 83 ? -47.185 9.957 32.925 1.00 69.81 83 VAL A N 1
ATOM 646 C CA . VAL A 1 83 ? -47.016 10.887 31.796 1.00 69.81 83 VAL A CA 1
ATOM 647 C C . VAL A 1 83 ? -46.608 10.165 30.500 1.00 69.81 83 VAL A C 1
ATOM 649 O O . VAL A 1 83 ? -46.779 10.718 29.415 1.00 69.81 83 VAL A O 1
ATOM 652 N N . LEU A 1 84 ? -46.063 8.945 30.596 1.00 59.19 84 LEU A N 1
ATOM 653 C CA . LEU A 1 84 ? -45.585 8.147 29.458 1.00 59.19 84 LEU A CA 1
ATOM 654 C C . LEU A 1 84 ? -46.489 6.946 29.112 1.00 59.19 84 LEU A C 1
ATOM 656 O O . LEU A 1 84 ? -46.110 6.149 28.249 1.00 59.19 84 LEU A O 1
ATOM 660 N N . LYS A 1 85 ? -47.647 6.799 29.773 1.00 55.16 85 LYS A N 1
ATOM 661 C CA . LYS A 1 85 ? -48.687 5.822 29.403 1.00 55.16 85 LYS A CA 1
ATOM 662 C C . LYS A 1 85 ? -49.636 6.362 28.340 1.00 55.16 85 LYS A C 1
ATOM 664 O O . LYS A 1 85 ? -49.939 7.573 28.365 1.00 55.16 85 LYS A O 1
#

Sequence (85 aa):
MKKFAVCVVVAMGLVLTGSVAFAQDDDDVKTKFYDFDDMLIDGDIKKPEGMVYGVTERAKFERLLSLKKSFLPKIEETAKDDVLK

pLDDT: mean 71.35, std 6.85, range [55.16, 84.56]

Secondary structure (DSSP, 8-state):
-HHHHHHHHHHHHHHHT----TT---------PPP-GGG-----------------PPP--HHHHHHTGGGHHHHHHHHT-GGG-